Protein 8GQP (pdb70)

Foldseek 3Di:
DVVVVVVVVVVVVVVVVVD/DVVVVVVVVVVVVVVVVD

Radius of gyration: 12.66 Å; Cα contacts (8 Å, |Δi|>4): 0; chains: 4; bounding box: 15×44×33 Å

Structure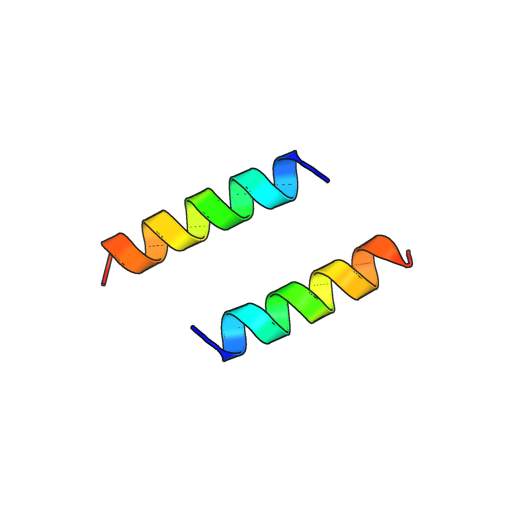 (mmCIF, N/CA/C/O backbone):
data_8GQP
#
_entry.id   8GQP
#
_cell.length_a   53.395
_cell.length_b   82.282
_cell.length_c   35.323
_cell.angle_alpha   90.000
_cell.angle_beta   90.000
_cell.angle_gamma   90.000
#
_symmetry.space_group_name_H-M   'P 21 21 2'
#
loop_
_entity.id
_entity.type
_entity.pdbx_description
1 polymer D-binder
2 polymer L-pep1
3 water water
#
loop_
_atom_site.group_PDB
_atom_site.id
_atom_site.type_symbol
_atom_site.label_atom_id
_atom_site.label_alt_id
_atom_site.label_comp_id
_atom_site.label_asym_id
_atom_site.label_entity_id
_atom_site.label_seq_id
_atom_site.pdbx_PDB_ins_code
_atom_site.Cartn_x
_atom_site.Cartn_y
_atom_site.Cartn_z
_atom_site.occupancy
_atom_site.B_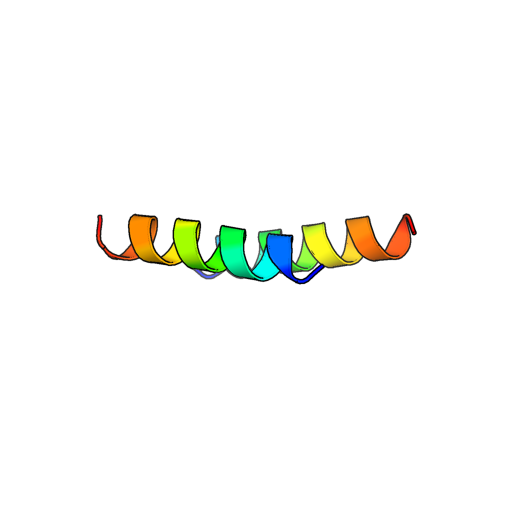iso_or_equiv
_atom_site.auth_seq_id
_atom_site.auth_comp_id
_atom_site.auth_asym_id
_atom_site.auth_atom_id
_atom_site.pdbx_PDB_model_num
ATOM 169 N N . GLY A 1 21 ? 9.092 24.417 0.349 1.00 24.17 21 GLY A N 1
ATOM 170 C CA . GLY A 1 21 ? 10.337 24.448 -0.397 1.00 22.94 21 GLY A CA 1
ATOM 171 C C . GLY A 1 21 ? 10.908 23.097 -0.790 1.00 24.55 21 GLY A C 1
ATOM 172 O O . GLY A 1 21 ? 11.758 23.016 -1.674 1.00 24.91 21 GLY A O 1
ATOM 338 N N . GLY A 1 42 ? 13.276 8.852 25.211 1.00 30.90 42 GLY A N 1
ATOM 339 C CA . GLY A 1 42 ? 11.988 8.296 25.586 1.00 28.20 42 GLY A CA 1
ATOM 340 C C . GLY A 1 42 ? 11.683 6.922 25.025 1.00 27.02 42 GLY A C 1
ATOM 341 O O . GLY A 1 42 ? 10.752 6.255 25.472 1.00 26.48 42 GLY A O 1
ATOM 514 N N . ASP B 2 1 ? 18.015 -1.903 19.008 1.00 35.20 1 ASP B N 1
ATOM 515 C CA . ASP B 2 1 ? 18.991 -0.991 19.654 1.00 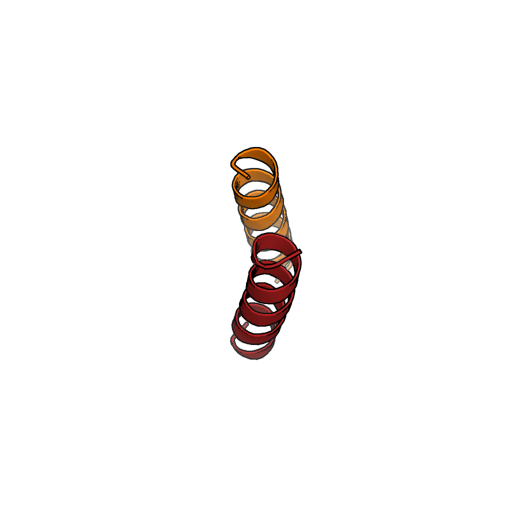28.08 1 ASP B CA 1
ATOM 516 C C . ASP B 2 1 ? 18.553 0.439 19.337 1.00 28.11 1 ASP B C 1
ATOM 517 O O . ASP B 2 1 ? 18.754 0.870 18.197 1.00 25.82 1 ASP B O 1
ATOM 519 N N . GLU B 2 2 ? 18.015 1.147 20.331 1.00 27.73 2 GLU B N 1
ATOM 520 C CA . GLU B 2 2 ? 17.479 2.484 20.090 1.00 25.58 2 GLU B CA 1
ATOM 521 C C . GLU B 2 2 ? 18.583 3.466 19.712 1.00 23.90 2 GLU B C 1
ATOM 522 O O . GLU B 2 2 ? 18.376 4.357 18.874 1.00 23.90 2 GLU B O 1
ATOM 528 N N . HIS B 2 3 ? 19.764 3.314 20.314 1.00 25.97 3 HIS B N 1
ATOM 529 C CA . HIS B 2 3 ? 20.877 4.200 19.994 1.00 25.97 3 HIS B CA 1
ATOM 530 C C . HIS B 2 3 ? 21.314 4.032 18.547 1.00 21.40 3 HIS B C 1
ATOM 531 O O . HIS B 2 3 ? 21.657 5.013 17.880 1.00 22.71 3 HIS B O 1
ATOM 538 N N . GLU B 2 4 ? 21.309 2.795 18.043 1.00 20.12 4 GLU B N 1
ATOM 539 C CA . GLU B 2 4 ? 21.650 2.571 16.643 1.00 20.11 4 GLU B CA 1
ATOM 540 C C . GLU B 2 4 ? 20.625 3.213 15.716 1.00 20.24 4 GLU B C 1
ATOM 541 O O . GLU B 2 4 ? 20.988 3.794 14.687 1.00 16.26 4 GLU B O 1
ATOM 547 N N . LEU B 2 5 ? 19.340 3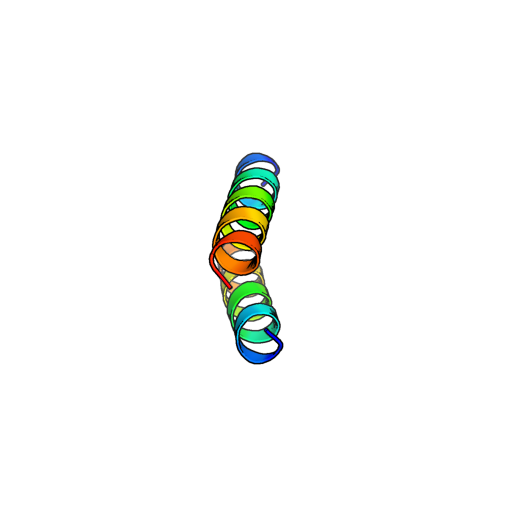.140 16.076 1.00 18.07 5 LEU B N 1
ATOM 548 C CA . LEU B 2 5 ? 18.301 3.766 15.265 1.00 18.52 5 LEU B CA 1
ATOM 549 C C . LEU B 2 5 ? 18.486 5.279 15.219 1.00 17.76 5 LEU B C 1
ATOM 550 O O . LEU B 2 5 ? 18.413 5.895 14.146 1.00 18.05 5 LEU B O 1
ATOM 555 N N . LEU B 2 6 ? 18.727 5.894 16.381 1.00 17.28 6 LEU B N 1
ATOM 556 C CA . LEU B 2 6 ? 18.918 7.342 16.420 1.00 17.25 6 LEU B CA 1
ATOM 557 C C . LEU B 2 6 ? 20.178 7.758 15.666 1.00 18.55 6 LEU B C 1
ATOM 558 O O . LEU B 2 6 ? 20.165 8.750 14.929 1.00 18.28 6 LEU B O 1
ATOM 563 N N . GLU B 2 7 ? 21.277 7.017 15.844 1.00 18.31 7 GLU B N 1
ATOM 564 C CA . GLU B 2 7 ? 22.510 7.331 15.129 1.00 20.18 7 GLU B CA 1
ATOM 565 C C . GLU B 2 7 ? 22.323 7.200 13.622 1.00 16.42 7 GLU B C 1
ATOM 566 O O . GLU B 2 7 ? 22.835 8.020 12.851 1.00 18.23 7 GLU B O 1
ATOM 572 N N . THR B 2 8 ? 21.584 6.177 13.183 1.00 15.36 8 THR B N 1
ATOM 573 C CA . THR B 2 8 ? 21.353 5.987 11.755 1.00 14.05 8 THR B CA 1
ATOM 574 C C . THR B 2 8 ? 20.496 7.110 11.184 1.00 15.54 8 THR B C 1
ATOM 575 O O . THR B 2 8 ? 20.783 7.630 10.097 1.00 16.50 8 THR B O 1
ATOM 579 N N . ALA B 2 9 ? 19.439 7.496 11.902 1.00 14.98 9 ALA B N 1
ATOM 580 C CA . ALA B 2 9 ? 18.611 8.609 11.451 1.00 14.72 9 ALA B CA 1
ATOM 581 C C . ALA B 2 9 ? 19.419 9.897 11.366 1.00 16.46 9 ALA B C 1
ATOM 582 O O . ALA B 2 9 ? 19.296 10.652 10.395 1.00 13.23 9 ALA B O 1
ATOM 584 N N . ALA B 2 10 ? 20.248 10.165 12.380 1.00 15.31 10 ALA B N 1
ATOM 585 C CA . ALA B 2 10 ? 21.082 11.364 12.368 1.00 18.67 10 ALA B CA 1
ATOM 586 C C . ALA B 2 10 ? 22.047 11.359 11.188 1.00 17.64 10 ALA B C 1
ATOM 587 O O . ALA B 2 10 ? 22.198 12.368 10.486 1.00 20.10 10 ALA B O 1
ATOM 589 N N . ARG B 2 11 ? 22.722 10.228 10.959 1.00 14.97 11 ARG B N 1
ATOM 590 C CA . ARG B 2 11 ? 23.656 10.139 9.842 1.00 17.20 11 ARG B CA 1
ATOM 591 C C . ARG B 2 11 ? 22.943 10.331 8.512 1.00 19.00 11 ARG B C 1
ATOM 592 O O . ARG B 2 11 ? 23.463 11.002 7.613 1.00 17.53 11 ARG B O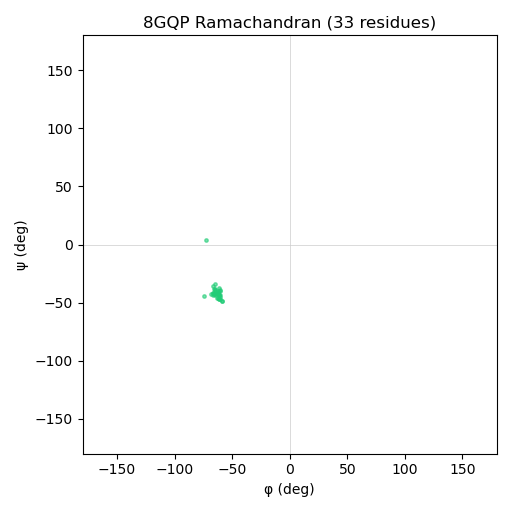 1
ATOM 600 N N . TRP B 2 12 ? 21.758 9.736 8.358 1.00 17.63 12 TRP B N 1
ATOM 601 C CA . TRP B 2 12 ? 21.022 9.883 7.108 1.00 16.88 12 TRP B CA 1
ATOM 602 C C . TRP B 2 12 ? 20.584 11.326 6.887 1.00 17.69 12 TRP B C 1
ATOM 603 O O . TRP B 2 12 ? 20.677 11.841 5.768 1.00 18.65 12 TRP B O 1
ATOM 614 N N . PHE B 2 13 ? 20.101 11.995 7.939 1.00 16.48 1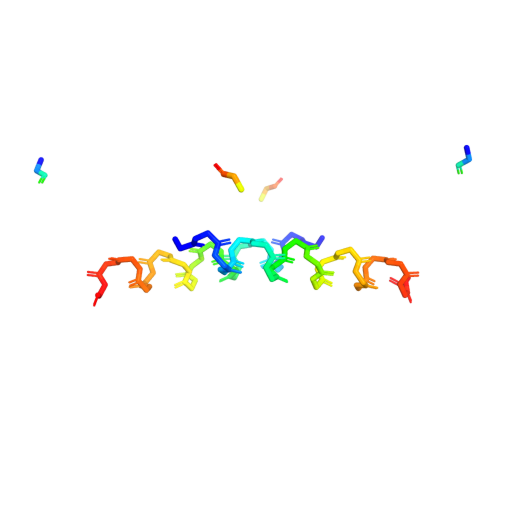3 PHE B N 1
ATOM 615 C CA . PHE B 2 13 ? 19.737 13.404 7.815 1.00 18.80 13 PHE B CA 1
ATOM 616 C C . PHE B 2 13 ? 20.946 14.239 7.408 1.00 21.32 13 PHE B C 1
ATOM 617 O O . PHE B 2 13 ? 20.853 15.108 6.531 1.00 19.86 13 PHE B O 1
ATOM 625 N N . TYR B 2 14 ? 22.090 13.994 8.051 1.00 19.52 14 TYR B N 1
ATOM 626 C CA . TYR B 2 14 ? 23.323 14.695 7.709 1.00 21.99 14 TYR B CA 1
ATOM 627 C C . TYR B 2 14 ? 23.700 14.475 6.247 1.00 24.53 14 TYR B C 1
ATOM 628 O O . TYR B 2 14 ? 24.015 15.426 5.522 1.00 23.05 14 TYR B O 1
ATOM 637 N N . GLU B 2 15 ? 23.680 13.218 5.798 1.00 20.02 15 GLU B N 1
ATOM 638 C CA . GLU B 2 15 ? 24.086 12.901 4.433 1.00 24.41 15 GLU B CA 1
ATOM 639 C C . GLU B 2 15 ? 23.131 13.506 3.406 1.00 23.85 15 GLU B C 1
ATOM 640 O O . GLU B 2 15 ? 23.568 13.970 2.345 1.00 22.08 15 GLU B O 1
ATOM 646 N N . ILE B 2 16 ? 21.827 13.503 3.696 1.00 22.21 16 ILE B N 1
ATOM 647 C CA . ILE B 2 16 ? 20.862 14.117 2.786 1.00 23.56 16 ILE B CA 1
ATOM 648 C C . ILE B 2 16 ? 21.062 15.625 2.736 1.00 24.78 16 ILE B C 1
ATOM 649 O O . ILE B 2 16 ? 21.012 16.236 1.661 1.00 32.22 16 ILE B O 1
ATOM 654 N N . ALA B 2 17 ? 21.300 16.249 3.893 1.00 27.45 17 ALA B N 1
ATOM 655 C CA . ALA B 2 17 ? 21.502 17.693 3.935 1.00 25.56 17 ALA B CA 1
ATOM 656 C C . ALA B 2 17 ? 22.714 18.107 3.113 1.00 31.99 17 ALA B C 1
ATOM 657 O O . ALA B 2 17 ? 22.699 19.154 2.455 1.00 35.32 17 ALA B O 1
ATOM 659 N N . LYS B 2 18 ? 23.758 17.280 3.148 1.00 37.51 18 LYS B N 1
ATOM 660 C CA . LYS B 2 18 ? 25.005 17.551 2.374 1.00 41.97 18 LYS B CA 1
ATOM 661 C C . LYS B 2 18 ? 24.788 17.327 0.872 1.00 43.23 18 LYS B C 1
ATOM 662 O O . LYS B 2 18 ? 25.788 17.454 0.161 1.00 49.10 18 LYS B O 1
ATOM 664 N N . ARG B 2 19 ? 23.562 17.004 0.424 1.00 45.35 19 ARG B N 1
ATOM 665 C CA . ARG B 2 19 ? 23.235 16.812 -0.988 1.00 42.54 19 ARG B CA 1
ATOM 666 C C . ARG B 2 19 ? 23.957 15.599 -1.555 1.00 46.54 19 ARG B C 1
ATOM 667 O O . ARG B 2 19 ? 23.395 14.504 -1.624 1.00 46.43 19 ARG B O 1
ATOM 837 N N . GLY C 1 21 ? 8.812 -19.275 17.289 1.00 24.07 21 GLY C N 1
ATOM 838 C CA . GLY C 1 21 ? 10.029 -19.397 18.071 1.00 24.13 21 GLY C CA 1
ATOM 839 C C . GLY C 1 21 ? 10.598 -18.067 18.528 1.00 25.22 21 GLY C C 1
ATOM 840 O O . GLY C 1 21 ? 11.390 -18.013 19.469 1.00 25.26 21 GLY C O 1
ATOM 1006 N N . GLY C 1 42 ? 13.647 -3.857 -7.385 1.00 34.95 42 GLY C N 1
ATOM 1007 C CA . GLY C 1 42 ? 12.370 -3.259 -7.730 1.00 31.84 42 GLY C CA 1
ATOM 1008 C C . GLY C 1 42 ? 12.129 -1.886 -7.133 1.00 31.95 42 GLY C C 1
ATOM 1009 O O . GLY C 1 42 ? 11.245 -1.156 -7.578 1.00 33.11 42 GLY C O 1
ATOM 1182 N N . ASP D 2 1 ? 18.478 6.773 -0.545 1.00 37.53 1 ASP D N 1
ATOM 1183 C CA . ASP D 2 1 ? 19.519 5.822 -1.018 1.00 30.34 1 ASP D CA 1
ATOM 1184 C C . ASP D 2 1 ? 18.996 4.402 -0.805 1.00 30.54 1 ASP D C 1
ATOM 1185 O O . ASP D 2 1 ? 19.051 3.920 0.320 1.00 27.43 1 ASP D O 1
ATOM 1187 N N . GLU D 2 2 ? 18.645 3.735 -1.881 1.00 29.57 2 GLU D N 1
ATOM 1188 C CA . GLU D 2 2 ? 17.983 2.400 -1.892 1.00 30.53 2 GLU D CA 1
ATOM 1189 C C . GLU D 2 2 ? 19.007 1.321 -1.524 1.00 27.33 2 GLU D C 1
ATOM 1190 O O . GLU D 2 2 ? 18.677 0.459 -0.710 1.00 26.25 2 GLU D O 1
ATOM 1196 N N . HIS D 2 3 ? 20.201 1.395 -2.095 1.00 28.34 3 HIS D N 1
ATOM 1197 C CA . HIS D 2 3 ? 21.280 0.453 -1.719 1.00 28.12 3 HIS D CA 1
ATOM 1198 C C . HIS D 2 3 ? 21.604 0.622 -0.230 1.00 21.19 3 HIS D C 1
ATOM 1199 O O . HIS D 2 3 ? 21.742 -0.393 0.440 1.00 21.50 3 HIS D O 1
ATOM 1206 N N . GLU D 2 4 ? 21.688 1.867 0.242 1.00 20.88 4 GLU D N 1
ATOM 1207 C CA . GLU D 2 4 ? 21.998 2.074 1.651 1.00 20.31 4 GLU D CA 1
ATOM 1208 C C . GLU D 2 4 ? 20.937 1.440 2.541 1.00 20.29 4 GLU D C 1
ATOM 1209 O O . GLU D 2 4 ? 21.258 0.843 3.576 1.00 16.36 4 GLU D O 1
ATOM 1215 N N . LEU D 2 5 ? 19.668 1.533 2.140 1.00 20.25 5 LEU D N 1
ATOM 1216 C CA . LEU D 2 5 ? 18.596 0.917 2.915 1.00 18.78 5 LEU D CA 1
ATOM 1217 C C . LEU D 2 5 ? 18.767 -0.594 2.972 1.00 18.67 5 LEU D C 1
ATOM 1218 O O . LEU D 2 5 ? 18.657 -1.207 4.043 1.00 16.51 5 LEU D O 1
ATOM 1223 N N . LEU D 2 6 ? 19.048 -1.214 1.822 1.00 18.77 6 LEU D N 1
ATOM 1224 C CA . LEU D 2 6 ? 19.221 -2.664 1.796 1.00 19.22 6 LEU D CA 1
ATOM 1225 C C . LEU D 2 6 ? 20.438 -3.096 2.608 1.00 19.44 6 LEU D C 1
ATOM 1226 O O . LEU D 2 6 ? 20.374 -4.074 3.365 1.00 17.08 6 LEU D O 1
ATOM 1231 N N . GLU D 2 7 ? 21.562 -2.383 2.462 1.00 18.08 7 GLU D N 1
ATOM 1232 C CA . GLU D 2 7 ? 22.764 -2.725 3.219 1.00 18.51 7 GLU D CA 1
ATOM 1233 C C . GLU D 2 7 ? 22.536 -2.584 4.720 1.00 19.08 7 GLU D C 1
ATOM 1234 O O . GLU D 2 7 ? 22.986 -3.425 5.511 1.00 16.98 7 GLU D O 1
ATOM 1240 N N . THR D 2 8 ? 21.826 -1.530 5.133 1.00 16.44 8 THR D N 1
ATOM 1241 C CA . THR D 2 8 ? 21.557 -1.327 6.549 1.00 15.13 8 THR D CA 1
ATOM 1242 C C . THR D 2 8 ? 20.652 -2.425 7.086 1.00 14.11 8 THR D C 1
ATOM 1243 O O . THR D 2 8 ? 20.876 -2.935 8.190 1.00 15.96 8 THR D O 1
ATOM 1247 N N . ALA D 2 9 ? 19.629 -2.804 6.316 1.00 14.33 9 ALA D N 1
ATOM 1248 C CA . ALA D 2 9 ? 18.762 -3.900 6.734 1.00 14.54 9 ALA D CA 1
ATOM 1249 C C . ALA D 2 9 ? 19.548 -5.198 6.887 1.00 14.41 9 ALA D C 1
ATOM 1250 O O . ALA D 2 9 ? 19.351 -5.938 7.857 1.00 15.82 9 ALA D O 1
ATOM 1252 N N . ALA D 2 10 ? 20.440 -5.498 5.938 1.00 15.11 10 ALA D N 1
ATOM 1253 C CA . ALA D 2 10 ? 21.242 -6.718 6.029 1.00 16.54 10 ALA D CA 1
ATOM 1254 C C . ALA D 2 10 ? 22.128 -6.714 7.272 1.00 15.98 10 ALA D C 1
ATOM 1255 O O . ALA D 2 10 ? 22.191 -7.708 8.016 1.00 13.99 10 ALA D O 1
ATOM 1257 N N . ARG D 2 11 ? 22.824 -5.598 7.514 1.00 15.15 11 ARG D N 1
ATOM 1258 C CA . ARG D 2 11 ? 23.689 -5.513 8.686 1.00 15.32 11 ARG D CA 1
ATOM 1259 C C . ARG D 2 11 ? 22.888 -5.652 9.975 1.00 16.84 11 ARG D C 1
ATOM 1260 O O . ARG D 2 11 ? 23.301 -6.364 10.903 1.00 15.96 11 ARG D O 1
ATOM 1268 N N . TRP D 2 12 ? 21.730 -4.992 10.043 1.00 13.47 12 TRP D N 1
ATOM 1269 C CA . TRP D 2 12 ? 20.901 -5.072 11.238 1.00 15.20 12 TRP D CA 1
ATOM 1270 C C . TRP D 2 12 ? 20.371 -6.482 11.458 1.00 16.44 12 TRP D C 1
ATOM 1271 O O . TRP D 2 12 ? 20.330 -6.956 12.596 1.00 18.76 12 TRP D O 1
ATOM 1282 N N . PHE D 2 13 ? 19.941 -7.158 10.391 1.00 15.56 13 PHE D N 1
ATOM 1283 C CA . PHE D 2 13 ? 19.468 -8.532 10.530 1.00 15.82 13 PHE D CA 1
ATOM 1284 C C . PHE D 2 13 ? 20.564 -9.435 11.074 1.00 19.44 13 PHE D C 1
ATOM 1285 O O . PHE D 2 13 ? 20.331 -10.220 12.004 1.00 17.62 13 PHE D O 1
ATOM 1293 N N . TYR D 2 14 ? 21.776 -9.333 10.514 1.00 18.33 14 TYR D N 1
ATOM 1294 C CA . TYR D 2 14 ? 22.874 -10.144 11.035 1.00 17.64 14 TYR D CA 1
ATOM 1295 C C . TYR D 2 14 ? 23.121 -9.848 12.509 1.00 20.00 14 TYR D C 1
ATOM 1296 O O . TYR D 2 14 ? 23.228 -10.768 13.329 1.00 21.04 14 TYR D O 1
ATOM 1305 N N . GLU D 2 15 ? 23.218 -8.565 12.863 1.00 17.55 15 GLU D N 1
ATOM 1306 C CA . GLU D 2 15 ? 23.546 -8.206 14.240 1.00 18.33 15 GLU D CA 1
ATOM 1307 C C . GLU D 2 15 ? 22.455 -8.643 15.213 1.00 22.94 15 GLU D C 1
ATOM 1308 O O . GLU D 2 15 ? 22.752 -9.056 16.341 1.00 25.47 15 GLU D O 1
ATOM 1314 N N . ILE D 2 16 ? 21.186 -8.612 14.805 1.00 19.66 16 ILE D N 1
ATOM 1315 C CA . ILE D 2 16 ? 20.057 -9.052 15.682 1.00 21.40 16 ILE D CA 1
ATOM 1316 C C . ILE D 2 16 ? 20.134 -10.569 15.893 1.00 23.83 16 ILE D C 1
ATOM 1317 O O . ILE D 2 16 ? 19.920 -11.003 17.025 1.00 20.74 16 ILE D O 1
ATOM 1322 N N . ALA D 2 17 ? 20.418 -11.323 14.831 1.00 20.93 17 ALA D N 1
ATOM 1323 C CA . ALA D 2 17 ? 20.566 -12.792 14.922 1.00 24.33 17 ALA D CA 1
ATOM 1324 C C . ALA D 2 17 ? 21.707 -13.184 15.881 1.00 28.23 17 ALA D C 1
ATOM 1325 O O . ALA D 2 17 ? 21.520 -14.134 16.640 1.00 25.70 17 ALA D O 1
ATOM 1327 N N . LYS D 2 18 ? 22.827 -12.462 15.852 1.00 28.27 18 LYS D N 1
ATOM 1328 C CA . LYS D 2 18 ? 24.000 -12.768 16.710 1.00 29.55 18 LYS D CA 1
ATOM 1329 C C . LYS D 2 18 ? 23.853 -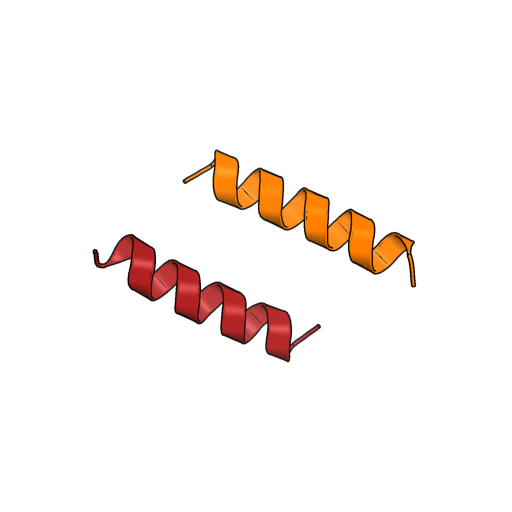12.091 18.077 1.00 29.19 18 LYS D C 1
ATOM 1330 O O . LYS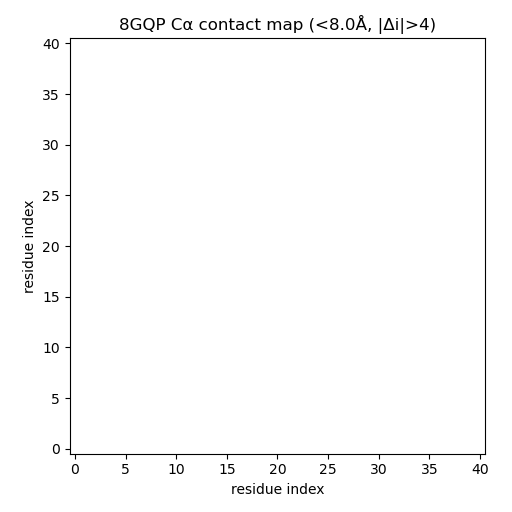 D 2 18 ? 24.826 -12.119 18.840 1.00 40.89 18 LYS D O 1
#

B-factor: mean 26.83, std 9.32, range [12.87, 68.84]

Secondary structure (DSSP, 8-state):
--/-HHHHHHHHHHHHHHHHT-/--/-HHHHHHHHHHHHHHHH-

Sequence (41 aa):
GGDEHELLETAARWFYEIAKRGGDEHELLETAARWFYEIAK

Solvent-accessible surface area: 8944 Å² total